Protein 3F3X (pdb70)

Solvent-accessible surface area: 10034 Å² total

Radius of gyration: 17.13 Å; Cα contacts (8 Å, |Δi|>4): 126; chains: 1; bounding box: 26×51×37 Å

B-factor: mean 32.15, std 11.03, range [7.8, 76.13]

Foldseek 3Di:
DDVVCVVVVVVVVVVVCCVVVQVVLQVQCCVPPVAHVLLLQCLVVQVVPKAFLVRSCVVVVHDSVVSVVSVVVCVVVVQWHWAADPVGSVTIIIHGDPVNNVVSVVSCVRSVVVVCVVCVPPPPVVVVVVVVVVVVVVD

Secondary structure (P-SEA, 3-state):
ccccaaaaaaaaaaaaaaaaaaaaaaaaaaaaccccaaaaaaaaaaaaccccaaaaaaaacccaaaaaaaaaaaaaaccbbbbcccccccbbbbbbcaaaaaaaaaaaaaaaaaaaaaaccccaaaaaaaaaaaaaaac

Sequence (139 aa):
MQKIDEKLQLMNTIAKKIYRGSIKEFNNRLGKLMNLSYLDFSILKATSEEPRSMVYLANRYFVTQSAITAAVDKLEAKGLVRRIRDSKDRRIVIVEIITPKGRQVLLEANEVLRNLVNEMLSDVENVEELLEGLNKILSSRI

Organism: Saccharolobus solfataricus (strain ATCC 35092 / DSM 1617 / JCM 11322 / P2) (NCBI:txid273057)

Structure (mmCIF, N/CA/C/O backbone):
data_3F3X
#
_entry.id   3F3X
#
_cell.length_a   86.11
_cell.length_b   86.11
_cell.length_c   43.24
_cell.angle_alpha   90.00
_cell.angle_beta   90.00
_cell.angle_gamma   90.00
#
_symmetry.space_group_name_H-M   'P 43 21 2'
#
loop_
_entity.id
_entity.type
_entity.pdbx_description
1 polymer 'Transcriptional regulator, marR family, putative'
2 non-polymer 'SULFATE ION'
3 water water
#
loop_
_atom_site.group_PDB
_atom_site.id
_atom_site.type_symbol
_atom_site.label_atom_id
_atom_site.label_alt_id
_atom_site.label_comp_id
_atom_site.label_asym_id
_atom_site.label_entity_id
_atom_site.label_seq_id
_atom_site.pdbx_PDB_ins_code
_atom_site.Cartn_x
_atom_site.Cartn_y
_atom_site.Cartn_z
_atom_site.occupancy
_atom_site.B_iso_or_equiv
_atom_site.auth_seq_id
_atom_site.auth_comp_id
_atom_site.auth_asym_id
_atom_site.auth_atom_id
_atom_site.pdbx_PDB_model_num
ATOM 1 N N . MET A 1 1 ? 23.708 83.505 -2.062 1.00 68.44 1 MET A N 1
ATOM 2 C CA . MET A 1 1 ? 22.821 82.599 -1.287 1.00 68.21 1 MET A CA 1
ATOM 3 C C . MET A 1 1 ? 21.358 82.801 -1.653 1.00 66.90 1 MET A C 1
ATOM 4 O O . MET A 1 1 ? 20.585 83.332 -0.859 1.00 66.73 1 MET A O 1
ATOM 9 N N . GLN A 1 2 ? 20.986 82.391 -2.859 1.00 65.33 2 GLN A N 1
ATOM 10 C CA . GLN A 1 2 ? 19.607 82.510 -3.276 1.00 63.22 2 GLN A CA 1
ATOM 11 C C . GLN A 1 2 ? 18.850 81.318 -2.743 1.00 60.73 2 GLN A C 1
ATOM 12 O O . GLN A 1 2 ? 19.367 80.594 -1.911 1.00 60.15 2 GLN A O 1
ATOM 18 N N . LYS A 1 3 ? 17.631 81.092 -3.210 1.00 58.52 3 LYS A N 1
ATOM 19 C CA . LYS A 1 3 ? 16.867 79.976 -2.675 1.00 55.97 3 LYS A CA 1
ATOM 20 C C . LYS A 1 3 ? 17.432 78.658 -3.110 1.00 53.09 3 LYS A C 1
ATOM 21 O O . LYS A 1 3 ? 17.330 77.665 -2.400 1.00 52.81 3 LYS A O 1
ATOM 27 N N . ILE A 1 4 ? 18.020 78.663 -4.294 1.00 50.37 4 ILE A N 1
ATOM 28 C CA . ILE A 1 4 ? 18.587 77.465 -4.868 1.00 47.36 4 ILE A CA 1
ATOM 29 C C . ILE A 1 4 ? 19.612 76.866 -3.930 1.00 42.51 4 ILE A C 1
ATOM 30 O O . ILE A 1 4 ? 19.803 75.658 -3.911 1.00 42.52 4 ILE A O 1
ATOM 35 N N . ASP A 1 5 ? 20.260 77.720 -3.145 1.00 37.85 5 ASP A N 1
ATOM 36 C CA . ASP A 1 5 ? 21.298 77.277 -2.218 1.00 33.11 5 ASP A CA 1
ATOM 37 C C . ASP A 1 5 ? 20.802 77.004 -0.811 1.00 31.39 5 ASP A C 1
ATOM 38 O O . ASP A 1 5 ? 21.455 76.287 -0.055 1.00 29.03 5 ASP A O 1
ATOM 43 N N . GLU A 1 6 ? 19.657 77.579 -0.455 1.00 29.77 6 GLU A N 1
ATOM 44 C CA . GLU A 1 6 ? 19.115 77.397 0.887 1.00 29.60 6 GLU A CA 1
ATOM 45 C C . GLU A 1 6 ? 18.835 75.957 1.268 1.00 26.28 6 GLU A C 1
ATOM 46 O O . GLU A 1 6 ? 19.095 75.558 2.399 1.00 25.30 6 GLU A O 1
ATOM 52 N N . LYS A 1 7 ? 18.299 75.175 0.337 1.00 25.04 7 LYS A N 1
ATOM 53 C CA . LYS A 1 7 ? 17.980 73.789 0.650 1.00 24.49 7 LYS A CA 1
ATOM 54 C C . LYS A 1 7 ? 19.226 72.962 0.930 1.00 24.64 7 LYS A C 1
ATOM 55 O O . LYS A 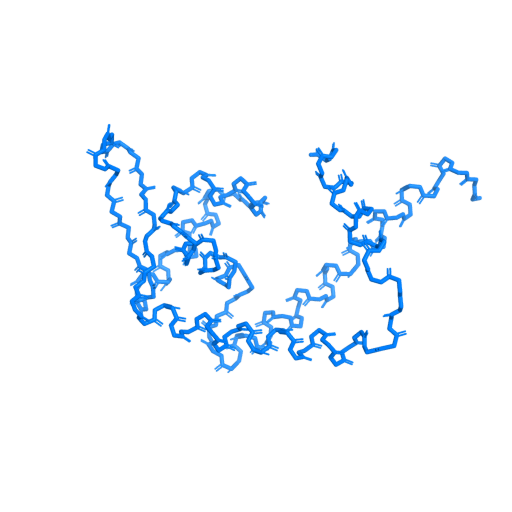1 7 ? 19.232 72.135 1.843 1.00 23.43 7 LYS A O 1
ATOM 61 N N . LEU A 1 8 ? 20.288 73.186 0.161 1.00 23.96 8 LEU A N 1
ATOM 62 C CA . LEU A 1 8 ? 21.521 72.447 0.403 1.00 24.00 8 LEU A CA 1
ATOM 63 C C . LEU A 1 8 ? 22.092 72.849 1.760 1.00 23.08 8 LEU A C 1
ATOM 64 O O . LEU A 1 8 ? 22.626 72.013 2.489 1.00 22.88 8 LEU A O 1
ATOM 69 N N . GLN A 1 9 ? 21.979 74.131 2.101 1.00 23.80 9 GLN A N 1
ATOM 70 C CA . GLN A 1 9 ? 22.508 74.601 3.379 1.00 24.10 9 GLN A CA 1
ATOM 71 C C . GLN A 1 9 ? 21.720 73.965 4.512 1.00 24.77 9 GLN A C 1
ATOM 72 O O . GLN A 1 9 ? 22.261 73.680 5.584 1.00 22.32 9 GLN A O 1
ATOM 78 N N . LEU A 1 10 ? 20.436 73.732 4.261 1.00 25.37 10 LEU A N 1
ATOM 79 C CA . LEU A 1 10 ? 19.569 73.102 5.246 1.00 25.63 10 LEU A CA 1
ATOM 80 C C . LEU A 1 10 ? 20.155 71.729 5.562 1.00 23.68 10 LEU A C 1
ATOM 81 O O . LEU A 1 10 ? 20.263 71.332 6.726 1.00 22.38 10 LEU A O 1
ATOM 86 N N . MET A 1 11 ? 20.547 71.012 4.513 1.00 22.86 11 MET A N 1
ATOM 87 C CA . MET A 1 11 ? 21.127 69.687 4.673 1.00 23.73 11 MET A CA 1
ATOM 88 C C . MET A 1 11 ? 22.519 69.748 5.314 1.00 25.32 11 MET A C 1
ATOM 89 O O . MET A 1 11 ? 22.878 68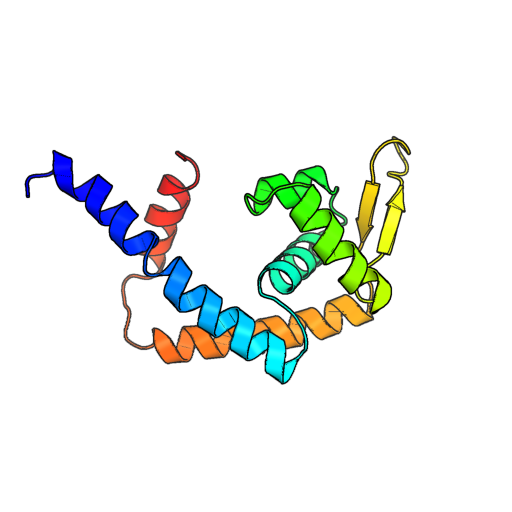.872 6.108 1.00 24.12 11 MET A O 1
ATOM 94 N N . ASN A 1 12 ? 23.302 70.776 4.980 1.00 23.11 12 ASN A N 1
ATOM 95 C CA . ASN A 1 12 ? 24.631 70.917 5.566 1.00 23.25 12 ASN A CA 1
ATOM 96 C C . ASN A 1 12 ? 24.513 71.082 7.075 1.00 23.70 12 ASN A C 1
ATOM 97 O O . ASN A 1 12 ? 25.311 70.539 7.832 1.00 23.86 12 ASN A O 1
ATOM 102 N N . THR A 1 13 ? 23.516 71.845 7.503 1.00 21.98 13 THR A N 1
ATOM 103 C CA . THR A 1 13 ? 23.304 72.088 8.926 1.00 23.52 13 THR A CA 1
ATOM 104 C C . THR A 1 13 ? 22.802 70.820 9.624 1.00 23.04 13 THR A C 1
ATOM 105 O O . THR A 1 13 ? 23.244 70.489 10.722 1.00 23.06 13 THR A O 1
ATOM 109 N N . ILE A 1 14 ? 21.886 70.108 8.976 1.00 22.88 14 ILE A N 1
ATOM 110 C CA . ILE A 1 14 ? 21.351 68.873 9.536 1.00 23.93 14 ILE A CA 1
ATOM 111 C C . ILE A 1 14 ? 22.488 67.879 9.746 1.00 24.70 14 ILE A C 1
ATOM 112 O O . ILE A 1 14 ? 22.520 67.154 10.741 1.00 25.68 14 ILE A O 1
ATOM 117 N N . ALA A 1 15 ? 23.434 67.863 8.814 1.00 22.90 15 ALA A N 1
ATOM 118 C CA . ALA A 1 15 ? 24.581 66.971 8.904 1.00 24.54 15 ALA A CA 1
ATOM 119 C C . ALA A 1 15 ? 25.382 67.242 10.172 1.00 25.08 15 ALA A C 1
ATOM 120 O O . ALA A 1 15 ? 25.778 66.309 10.874 1.00 25.57 15 ALA A O 1
ATOM 122 N N A LYS A 1 16 ? 25.611 68.522 10.457 0.50 24.50 16 LYS A N 1
ATOM 123 N N B LYS A 1 16 ? 25.624 68.518 10.465 0.50 24.20 16 LYS A N 1
ATOM 124 C CA A LYS A 1 16 ? 26.364 68.934 11.637 0.50 25.03 16 LYS A CA 1
ATOM 125 C CA B LYS A 1 16 ? 26.384 68.890 11.654 0.50 24.49 16 LYS A CA 1
ATOM 126 C C A LYS A 1 16 ? 25.621 68.575 12.920 0.50 23.94 16 LYS A C 1
ATOM 127 C C B LYS A 1 16 ? 25.620 68.568 12.934 0.50 23.59 16 LYS A C 1
ATOM 128 O O A LYS A 1 16 ? 26.218 68.081 13.874 0.50 24.91 16 LYS A O 1
ATOM 129 O O B LYS A 1 16 ? 26.204 68.090 13.904 0.50 24.65 16 LYS A O 1
ATOM 140 N N . ILE A 1 17 ? 24.318 68.837 12.936 1.00 23.70 17 ILE A N 1
ATOM 141 C CA . ILE A 1 17 ? 23.490 68.554 14.103 1.00 24.09 17 ILE A CA 1
ATOM 142 C C . ILE A 1 17 ? 23.566 67.070 14.455 1.00 24.59 17 ILE A C 1
ATOM 143 O O . ILE A 1 17 ? 23.726 66.709 15.622 1.00 23.94 17 ILE A O 1
ATOM 148 N N . TYR A 1 18 ? 23.468 66.209 13.447 1.00 25.41 18 TYR A N 1
ATOM 149 C CA . TYR A 1 18 ? 23.541 64.774 13.698 1.00 27.57 18 TYR A CA 1
ATOM 150 C C . TYR A 1 18 ? 24.890 64.367 14.276 1.00 27.53 18 TYR A C 1
ATOM 151 O O . TYR A 1 18 ? 24.955 63.696 15.302 1.00 25.84 18 TYR A O 1
ATOM 160 N N . ARG A 1 19 ? 25.968 64.755 13.598 1.00 26.74 19 ARG A N 1
ATOM 161 C CA . ARG A 1 19 ? 27.309 64.414 14.054 1.00 29.07 19 ARG A CA 1
ATOM 162 C C . ARG A 1 19 ? 27.545 64.892 15.478 1.00 29.69 19 ARG A C 1
ATOM 163 O O . ARG A 1 19 ? 28.101 64.167 16.302 1.00 31.06 19 ARG A O 1
ATOM 171 N N . GLY A 1 20 ? 27.123 66.116 15.765 1.00 29.64 20 GLY A N 1
ATOM 172 C CA . GLY A 1 20 ? 27.312 66.649 17.101 1.00 30.28 20 GLY A CA 1
ATOM 173 C C . GLY A 1 20 ? 26.428 65.979 18.139 1.00 30.94 20 GLY A C 1
ATOM 174 O O . GLY A 1 20 ? 26.903 65.578 19.201 1.00 31.48 20 GLY A O 1
ATOM 175 N N . SER A 1 21 ? 25.142 65.847 17.834 1.00 29.58 21 SER A N 1
ATOM 176 C CA . SER A 1 21 ? 24.210 65.241 18.777 1.00 30.32 21 SER A CA 1
ATOM 177 C C . SER A 1 21 ? 24.442 63.753 19.012 1.00 31.01 21 SER A C 1
ATOM 178 O O . SER A 1 21 ? 24.328 63.285 20.146 1.00 30.90 21 SER A O 1
ATOM 181 N N . ILE A 1 22 ? 24.774 63.006 17.961 1.00 30.68 22 ILE A N 1
ATOM 182 C CA . ILE A 1 22 ? 24.995 61.573 18.130 1.00 34.31 22 ILE A CA 1
ATOM 183 C C . ILE A 1 22 ? 26.170 61.291 19.056 1.00 33.30 22 ILE A C 1
ATOM 184 O O . ILE A 1 22 ? 26.152 60.319 19.806 1.00 31.20 22 ILE A O 1
ATOM 189 N N . LYS A 1 23 ? 27.197 62.134 18.998 1.00 32.67 23 LYS A N 1
ATOM 190 C CA . LYS A 1 23 ? 28.351 61.941 19.862 1.00 33.56 23 LYS A CA 1
ATOM 191 C C . LYS A 1 23 ? 27.899 62.110 21.307 1.00 31.91 23 LYS A C 1
ATOM 192 O O . LYS A 1 23 ? 28.284 61.339 22.187 1.00 31.74 23 LYS A O 1
ATOM 198 N N . GLU A 1 24 ? 27.077 63.124 21.549 1.00 31.56 24 GLU A N 1
ATOM 199 C CA . GLU A 1 24 ? 26.580 63.377 22.895 1.00 32.36 24 GLU A CA 1
ATOM 200 C C . GLU A 1 24 ? 25.632 62.273 23.334 1.00 30.74 24 GLU A C 1
ATOM 201 O O . GLU A 1 24 ? 25.698 61.804 24.473 1.00 29.88 24 GLU A O 1
ATOM 207 N N . PHE A 1 25 ? 24.761 61.852 22.422 1.00 27.74 25 PHE A N 1
ATOM 208 C CA . PHE A 1 25 ? 23.803 60.788 22.712 1.00 27.87 25 PHE A CA 1
ATOM 209 C C . PHE A 1 25 ? 24.511 59.487 23.069 1.00 28.18 25 PHE A C 1
ATOM 210 O O . PHE A 1 25 ? 24.222 58.883 24.103 1.00 27.14 25 PHE A O 1
ATOM 218 N N . ASN A 1 26 ? 25.434 59.053 22.211 1.00 28.23 26 ASN A N 1
ATOM 219 C CA . ASN A 1 26 ? 26.167 57.815 22.460 1.00 29.09 26 ASN A CA 1
ATOM 220 C C . ASN A 1 26 ? 27.039 57.892 23.713 1.00 29.79 26 ASN A C 1
ATOM 221 O O . ASN A 1 26 ? 27.194 56.899 24.426 1.00 30.81 26 ASN A O 1
ATOM 226 N N . ASN A 1 27 ? 27.605 59.069 23.979 1.00 29.92 27 ASN A N 1
ATOM 227 C CA . ASN A 1 27 ? 28.451 59.252 25.150 1.00 31.66 27 ASN A CA 1
ATOM 228 C C . ASN A 1 27 ? 27.614 59.096 26.419 1.00 30.25 27 ASN A C 1
ATOM 229 O O . ASN A 1 27 ? 27.973 58.331 27.319 1.00 30.94 27 ASN A O 1
ATOM 234 N N . ARG A 1 28 ? 26.494 59.814 26.470 1.00 30.18 28 ARG A N 1
ATOM 235 C CA . ARG A 1 28 ? 25.584 59.791 27.604 1.00 30.75 28 ARG A CA 1
ATOM 236 C C . ARG A 1 28 ? 25.000 58.396 27.844 1.00 30.09 28 ARG A C 1
ATOM 237 O O . ARG A 1 28 ? 25.118 57.849 28.941 1.00 28.63 28 ARG A O 1
ATOM 245 N N . LEU A 1 29 ? 24.340 57.839 26.830 1.00 26.72 29 LEU A N 1
ATOM 246 C CA . LEU A 1 29 ? 23.752 56.504 26.967 1.00 26.69 29 LEU A CA 1
ATOM 247 C C . LEU A 1 29 ? 24.820 55.428 27.205 1.00 26.52 29 LEU A C 1
ATOM 248 O O . LEU A 1 29 ? 24.596 54.459 27.945 1.00 26.63 29 LEU A O 1
ATOM 253 N N . GLY A 1 30 ? 25.974 55.608 26.566 1.00 24.92 30 GLY A N 1
ATOM 254 C CA . GLY A 1 30 ? 27.066 54.660 26.702 1.00 25.24 30 GLY A CA 1
ATOM 255 C C . GLY A 1 30 ? 27.631 54.611 28.100 1.00 26.59 30 GLY A C 1
ATOM 256 O O . GLY A 1 30 ? 27.760 53.538 28.702 1.00 25.45 30 GLY A O 1
ATOM 257 N N . LYS A 1 31 ? 27.939 55.783 28.645 1.00 26.94 31 LYS A N 1
ATOM 258 C CA . LYS A 1 31 ? 28.507 55.849 29.987 1.00 28.04 31 LYS A CA 1
ATOM 259 C C . LYS A 1 31 ? 27.522 55.555 31.111 1.00 26.80 31 LYS A C 1
ATOM 260 O O . LYS A 1 31 ? 27.885 54.934 32.107 1.00 28.68 31 LYS A O 1
ATOM 266 N N . LEU A 1 32 ? 26.269 55.962 30.939 1.00 26.86 32 LEU A N 1
ATOM 267 C CA . LEU A 1 32 ? 25.256 55.733 31.971 1.00 26.91 32 LEU A CA 1
ATOM 268 C C . LEU A 1 32 ? 24.541 54.386 31.880 1.00 27.71 32 LEU A C 1
ATOM 269 O O . LEU A 1 32 ? 24.170 53.794 32.902 1.00 27.01 32 LEU A O 1
ATOM 274 N N . MET A 1 33 ? 24.359 53.891 30.659 1.00 25.73 33 MET A N 1
ATOM 275 C CA . MET A 1 33 ? 23.623 52.644 30.479 1.00 27.22 33 MET A CA 1
ATOM 276 C C . MET A 1 33 ? 24.260 51.584 29.587 1.00 28.22 33 MET A C 1
ATOM 277 O O . MET A 1 33 ? 23.690 50.508 29.403 1.00 29.65 33 MET A O 1
ATOM 282 N N . ASN A 1 34 ? 25.434 51.883 29.044 1.00 29.14 34 ASN A N 1
ATOM 283 C CA . ASN A 1 34 ? 26.130 50.959 28.162 1.00 30.69 34 ASN A CA 1
ATOM 284 C C . ASN A 1 34 ? 25.230 50.656 26.966 1.00 30.20 34 ASN A C 1
ATOM 285 O O . ASN A 1 34 ? 25.147 49.520 26.495 1.00 28.74 34 ASN A O 1
ATOM 290 N N . LEU A 1 35 ? 24.545 51.694 26.496 1.00 28.54 35 LEU A N 1
ATOM 291 C CA . LEU A 1 35 ? 23.656 51.593 25.344 1.00 27.88 35 LEU A CA 1
ATOM 292 C C . LEU A 1 35 ? 24.064 52.643 24.331 1.00 26.90 35 LEU A C 1
ATOM 293 O O . LEU A 1 35 ? 24.756 53.603 24.666 1.00 25.96 35 LEU A O 1
ATOM 298 N N . SER A 1 36 ? 23.628 52.455 23.091 1.00 27.20 36 SER A N 1
ATOM 299 C CA . SER A 1 36 ? 23.911 53.407 22.030 1.00 25.25 36 SER A CA 1
ATOM 300 C C . SER A 1 36 ? 22.586 54.054 21.647 1.00 25.15 36 SER A C 1
ATOM 301 O O . SER A 1 36 ? 21.524 53.645 22.121 1.00 23.37 36 SER A O 1
ATOM 304 N N . TYR A 1 37 ? 22.646 55.060 20.788 1.00 23.32 37 TYR A N 1
ATOM 305 C CA . TYR A 1 37 ? 21.439 55.736 20.342 1.00 25.09 37 TYR A CA 1
ATOM 306 C C . TYR A 1 37 ? 20.599 54.782 19.498 1.00 24.65 37 TYR A C 1
ATOM 307 O O . TYR A 1 37 ? 19.371 54.798 19.567 1.00 23.10 37 TYR A O 1
ATOM 316 N N . LEU A 1 38 ? 21.266 53.955 18.699 1.00 24.91 38 LEU A N 1
ATOM 317 C CA . LEU A 1 38 ? 20.558 52.995 17.858 1.00 23.71 38 LEU A CA 1
ATOM 318 C C . LEU A 1 38 ? 19.854 51.979 18.749 1.00 23.42 38 LEU A C 1
ATOM 319 O O . LEU A 1 38 ? 18.765 51.508 18.420 1.00 23.25 38 LEU A O 1
ATOM 324 N N . ASP A 1 39 ? 20.489 51.637 19.870 1.00 22.32 39 ASP A N 1
ATOM 325 C CA . ASP A 1 39 ? 19.911 50.693 20.825 1.00 21.91 39 ASP A CA 1
ATOM 326 C C . ASP A 1 39 ? 18.585 51.273 21.307 1.00 20.68 39 ASP A C 1
ATOM 327 O O . ASP A 1 39 ? 17.576 50.568 21.393 1.00 20.06 39 ASP A O 1
ATOM 332 N N . PHE A 1 40 ? 18.604 52.560 21.639 1.00 18.80 40 PHE A N 1
ATOM 333 C CA . PHE A 1 40 ? 17.404 53.240 22.100 1.00 19.37 40 PHE A CA 1
ATOM 334 C C . PHE A 1 40 ? 16.303 53.173 21.039 1.00 20.30 40 PHE A C 1
ATOM 335 O O . PHE A 1 40 ? 15.146 52.893 21.351 1.00 19.18 40 PHE A O 1
ATOM 343 N N . SER A 1 41 ? 16.667 53.446 19.790 1.00 18.75 41 SER A N 1
ATOM 344 C CA . SER A 1 41 ? 15.699 53.418 18.694 1.00 20.84 41 SER A CA 1
ATOM 345 C C . SER A 1 41 ? 15.047 52.045 18.528 1.00 19.49 41 SER A C 1
ATOM 346 O O . SER A 1 41 ? 13.832 51.940 18.328 1.00 20.36 41 SER A O 1
ATOM 349 N N . ILE A 1 42 ? 15.857 50.994 18.600 1.00 18.55 42 ILE A N 1
ATOM 350 C CA . ILE A 1 42 ? 15.344 49.639 18.456 1.00 18.07 42 ILE A CA 1
ATOM 351 C C . ILE A 1 42 ? 14.379 49.327 19.594 1.00 18.23 42 ILE A C 1
ATOM 352 O O . ILE A 1 42 ? 13.308 48.754 19.371 1.00 15.63 42 ILE A O 1
ATOM 357 N N . LEU A 1 43 ? 14.750 49.707 20.812 1.00 15.90 43 LEU A N 1
ATOM 358 C CA . LEU A 1 43 ? 13.875 49.469 21.950 1.00 16.82 43 LEU A CA 1
ATOM 359 C C . LEU A 1 43 ? 12.560 50.230 21.771 1.00 17.23 43 LEU A C 1
ATOM 360 O O . LEU A 1 43 ? 11.491 49.690 22.028 1.00 16.69 43 LEU A O 1
ATOM 365 N N . LYS A 1 44 ? 12.630 51.476 21.315 1.00 17.56 44 LYS A N 1
ATOM 366 C CA . LYS A 1 44 ? 11.403 52.246 21.132 1.00 19.01 44 LYS A CA 1
ATOM 367 C C . LYS A 1 44 ? 10.464 51.600 20.110 1.00 19.87 44 LYS A C 1
ATOM 368 O O . LYS A 1 44 ? 9.274 51.415 20.376 1.00 18.99 44 LYS A O 1
ATOM 374 N N . ALA A 1 45 ? 10.999 51.251 18.943 1.00 19.77 45 ALA A N 1
ATOM 375 C CA . ALA A 1 45 ? 10.187 50.643 17.890 1.00 19.59 45 ALA A CA 1
ATOM 376 C C . ALA A 1 45 ? 9.568 49.301 18.305 1.00 19.23 45 ALA A C 1
ATOM 377 O O . ALA A 1 45 ? 8.396 49.032 18.012 1.00 18.16 45 ALA A O 1
ATOM 379 N N . THR A 1 46 ? 10.352 48.456 18.971 1.00 19.15 46 THR A N 1
ATOM 380 C CA . THR A 1 46 ? 9.837 47.159 19.400 1.00 17.68 46 THR A CA 1
ATOM 381 C C . THR A 1 46 ? 8.893 47.280 20.597 1.00 17.75 46 THR A C 1
ATOM 382 O O . THR A 1 46 ? 8.060 46.405 20.816 1.00 18.62 46 THR A O 1
ATOM 386 N N . SER A 1 47 ? 9.008 48.362 21.365 1.00 19.83 47 SER A N 1
ATOM 387 C CA . SER A 1 47 ? 8.114 48.550 22.505 1.00 20.72 47 SER A CA 1
ATOM 388 C C . SER A 1 47 ? 6.694 48.765 21.974 1.00 22.22 47 SER A C 1
ATOM 389 O O . SER A 1 47 ? 5.711 48.511 22.675 1.00 19.76 47 SER A O 1
ATOM 392 N N . GLU A 1 48 ? 6.602 49.240 20.732 1.00 21.34 48 GLU A N 1
ATOM 393 C CA . GLU A 1 48 ? 5.314 49.485 20.078 1.00 23.99 48 GLU A CA 1
ATOM 394 C C . GLU A 1 48 ? 4.663 48.160 19.663 1.00 24.36 48 GLU A C 1
ATOM 395 O O . GLU A 1 48 ? 3.462 47.953 19.855 1.00 23.61 48 GLU A O 1
ATOM 401 N N . GLU A 1 49 ? 5.468 47.275 19.089 1.00 22.02 49 GLU A N 1
ATOM 402 C CA . GLU A 1 49 ? 5.026 45.949 18.663 1.00 23.49 49 GLU A CA 1
ATOM 403 C C . GLU A 1 49 ? 6.266 45.259 18.097 1.00 21.60 49 GLU A C 1
ATOM 404 O O . GLU A 1 49 ? 7.232 45.929 17.728 1.00 19.62 49 GLU A O 1
ATOM 410 N N . PRO A 1 50 ? 6.270 43.916 18.041 1.00 20.31 50 PRO A N 1
ATOM 411 C CA . PRO A 1 50 ? 7.436 43.209 17.503 1.00 21.02 50 PRO A CA 1
ATOM 412 C C . PRO A 1 50 ? 7.730 43.706 16.088 1.00 21.76 50 PRO A C 1
ATOM 413 O O . PRO A 1 50 ? 6.808 43.917 15.304 1.00 23.05 50 PRO A O 1
ATOM 417 N N . ARG A 1 51 ? 9.008 43.899 15.772 1.00 20.54 51 ARG A N 1
ATOM 418 C CA . ARG A 1 51 ? 9.403 44.412 14.463 1.00 19.72 51 ARG A CA 1
ATOM 419 C C . ARG A 1 51 ? 10.416 43.515 13.771 1.00 21.20 51 ARG A C 1
ATOM 420 O O . ARG A 1 51 ? 11.320 42.978 14.415 1.00 19.25 51 ARG A O 1
ATOM 428 N N . SER A 1 52 ? 10.288 43.379 12.453 1.00 20.58 52 SER A N 1
ATOM 429 C CA . SER A 1 52 ? 11.231 42.561 11.696 1.00 22.42 52 SER A CA 1
ATOM 430 C C . SER A 1 52 ? 12.540 43.335 11.558 1.00 23.34 52 SER A C 1
ATOM 431 O O . SER A 1 52 ? 12.568 44.558 11.729 1.00 20.71 52 SER A O 1
ATOM 434 N N . MET A 1 53 ? 13.618 42.625 11.241 1.00 23.74 53 MET A N 1
ATOM 435 C CA . MET A 1 53 ? 14.927 43.252 11.084 1.00 25.65 53 MET A CA 1
ATOM 436 C C . MET A 1 53 ? 14.900 44.243 9.927 1.00 24.84 53 MET A C 1
ATOM 437 O O . MET A 1 53 ? 15.528 45.302 9.987 1.00 23.25 53 MET A O 1
ATOM 442 N N . VAL A 1 54 ? 14.169 43.893 8.872 1.00 24.16 54 VAL A N 1
ATOM 443 C CA . VAL A 1 54 ? 14.047 44.763 7.706 1.00 25.73 54 VAL A CA 1
ATOM 444 C C . VAL A 1 54 ? 13.298 46.034 8.100 1.00 23.88 54 VAL A C 1
ATOM 445 O O . VAL A 1 54 ? 13.666 47.137 7.696 1.00 23.86 54 VAL A O 1
ATOM 449 N N . TYR A 1 55 ? 12.240 45.875 8.887 1.00 22.21 55 TYR A N 1
ATOM 450 C CA . TYR A 1 55 ? 11.463 47.026 9.331 1.00 21.61 55 TYR A CA 1
ATOM 451 C C . TYR A 1 55 ? 12.350 48.007 10.089 1.00 21.15 55 TYR A C 1
ATOM 452 O O . TYR A 1 55 ? 12.270 49.214 9.875 1.00 19.58 55 TYR A O 1
ATOM 461 N N . LEU A 1 56 ? 13.190 47.482 10.978 1.00 21.09 56 LEU A N 1
ATOM 462 C CA . LEU A 1 56 ? 14.066 48.330 11.779 1.00 21.40 56 LEU A CA 1
ATOM 463 C C . LEU A 1 56 ? 15.097 49.088 10.947 1.00 22.38 56 LEU A C 1
ATOM 464 O O . LEU A 1 56 ? 15.280 50.290 11.125 1.00 22.67 56 LEU A O 1
ATOM 469 N N . ALA A 1 57 ? 15.771 48.388 10.042 1.00 23.51 57 ALA A N 1
ATOM 470 C CA . ALA A 1 57 ? 16.772 49.025 9.191 1.00 24.23 57 ALA A CA 1
ATOM 471 C C . ALA A 1 57 ? 16.115 50.119 8.355 1.00 25.52 57 ALA A C 1
ATOM 472 O O . ALA A 1 57 ? 16.677 51.199 8.155 1.00 26.24 57 ALA A O 1
ATOM 474 N N . ASN A 1 58 ? 14.918 49.818 7.870 1.00 24.98 58 ASN A N 1
ATOM 475 C CA . ASN A 1 58 ? 14.135 50.727 7.043 1.00 27.19 58 ASN A CA 1
ATOM 476 C C . ASN A 1 58 ? 13.716 51.996 7.774 1.00 26.72 58 ASN A C 1
ATOM 477 O O . ASN A 1 58 ? 13.825 53.101 7.244 1.00 25.18 58 ASN A O 1
ATOM 482 N N . ARG A 1 59 ? 13.225 51.830 8.995 1.00 24.24 59 ARG A N 1
ATOM 483 C CA . ARG A 1 59 ? 12.763 52.958 9.783 1.00 23.78 59 ARG A CA 1
ATOM 484 C C . ARG A 1 59 ? 13.895 53.856 10.250 1.00 23.03 59 ARG A C 1
ATOM 485 O O . ARG A 1 59 ? 13.747 55.074 10.282 1.00 25.00 59 ARG A O 1
ATOM 493 N N . TYR A 1 60 ? 15.032 53.265 10.592 1.00 23.71 60 TYR A N 1
ATOM 494 C CA . TYR A 1 60 ? 16.146 54.064 11.083 1.00 26.35 60 TYR A CA 1
ATOM 495 C C . TYR A 1 60 ? 17.269 54.340 10.095 1.00 26.79 60 TYR A C 1
ATOM 496 O O . TYR A 1 60 ? 18.299 54.905 10.455 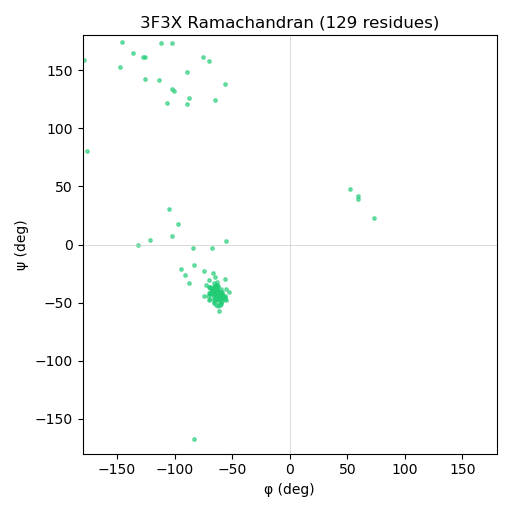1.00 26.61 60 TYR A O 1
ATOM 505 N N . PHE A 1 61 ? 17.051 53.959 8.843 1.00 27.72 61 PHE A N 1
ATOM 506 C CA . PHE A 1 61 ? 18.033 54.176 7.789 1.00 27.76 61 PHE A CA 1
ATOM 507 C C . PHE A 1 61 ? 19.436 53.668 8.093 1.00 29.32 61 PHE A C 1
ATOM 508 O O . PHE A 1 61 ? 20.421 54.380 7.900 1.00 30.43 61 PHE A O 1
ATOM 516 N N . VAL A 1 62 ? 19.528 52.436 8.575 1.00 28.81 62 VAL A N 1
ATOM 517 C CA . VAL A 1 62 ? 20.818 51.828 8.851 1.00 31.02 62 VAL A CA 1
ATOM 518 C C . VAL A 1 62 ? 20.811 50.494 8.113 1.00 32.93 62 VAL A C 1
ATOM 519 O O . VAL A 1 62 ? 19.752 49.991 7.735 1.00 32.32 62 VAL A O 1
ATOM 523 N N . THR A 1 63 ? 21.989 49.931 7.894 1.00 34.72 63 THR A N 1
ATOM 524 C CA . THR A 1 63 ? 22.095 48.658 7.196 1.00 36.22 63 THR A CA 1
ATOM 525 C C . THR A 1 63 ? 21.560 47.532 8.076 1.00 36.67 63 THR A C 1
ATOM 526 O O . THR A 1 63 ? 21.497 47.668 9.301 1.00 36.25 63 THR A O 1
ATOM 530 N N . GLN A 1 64 ? 21.164 46.425 7.456 1.00 35.99 64 GLN A N 1
ATOM 531 C CA . GLN A 1 64 ? 20.666 45.296 8.224 1.00 37.88 64 GLN A CA 1
ATOM 532 C C . GLN A 1 64 ? 21.806 44.767 9.079 1.00 37.09 64 GLN A C 1
ATOM 533 O O . GLN A 1 64 ? 21.583 44.196 10.147 1.00 36.45 64 GLN A O 1
ATOM 539 N N . SER A 1 65 ? 23.032 44.964 8.603 1.00 36.49 65 SER A N 1
ATOM 540 C CA . SER A 1 65 ? 24.205 44.516 9.342 1.00 35.81 65 SER A CA 1
ATOM 541 C C . SER A 1 65 ? 24.302 45.331 10.629 1.00 32.24 65 SER A C 1
ATOM 542 O O . SER A 1 65 ? 24.625 44.798 11.687 1.00 33.57 65 SER A O 1
ATOM 545 N N . ALA A 1 66 ? 24.015 46.624 10.535 1.00 30.81 66 ALA A N 1
ATOM 546 C CA . ALA A 1 66 ? 24.063 47.494 11.705 1.00 30.71 66 ALA A CA 1
ATOM 547 C C . ALA A 1 66 ? 22.984 47.075 12.705 1.00 30.27 66 ALA A C 1
ATOM 548 O O . ALA A 1 66 ? 23.233 47.021 13.909 1.00 29.96 66 ALA A O 1
ATOM 550 N N . ILE A 1 67 ? 21.786 46.782 12.201 1.00 28.80 67 ILE A N 1
ATOM 551 C CA . ILE A 1 67 ? 20.683 46.348 13.056 1.00 27.58 67 ILE A CA 1
ATOM 552 C C . ILE A 1 67 ? 21.040 45.024 13.729 1.00 27.74 67 ILE A C 1
ATOM 553 O O . ILE A 1 67 ? 20.858 44.864 14.937 1.00 26.40 67 ILE A O 1
ATOM 558 N N . THR A 1 68 ? 21.551 44.078 12.943 1.00 27.18 68 THR A N 1
ATOM 559 C CA . THR A 1 68 ? 21.922 42.767 13.469 1.00 29.56 68 THR A CA 1
ATOM 560 C C . THR A 1 68 ? 22.964 42.875 14.575 1.00 30.43 68 THR A C 1
ATOM 561 O O . THR A 1 68 ? 22.868 42.194 15.598 1.00 29.67 68 THR A O 1
ATOM 565 N N . ALA A 1 69 ? 23.965 43.725 14.362 1.00 30.35 69 ALA A N 1
ATOM 566 C CA . ALA A 1 69 ? 25.017 43.917 15.352 1.00 31.08 69 ALA A CA 1
ATOM 567 C C . ALA A 1 69 ? 24.421 44.472 16.642 1.00 28.83 69 ALA A C 1
ATOM 568 O O . ALA A 1 69 ? 24.756 44.010 17.731 1.00 29.75 69 ALA A O 1
ATOM 570 N N . ALA A 1 70 ? 23.537 45.458 16.512 1.00 27.04 70 ALA A N 1
ATOM 571 C CA . ALA A 1 70 ? 22.894 46.073 17.672 1.00 26.17 70 ALA A CA 1
ATOM 572 C C . ALA A 1 70 ? 22.020 45.064 18.412 1.00 25.98 70 ALA A C 1
ATOM 573 O O . ALA A 1 70 ? 22.091 44.954 19.634 1.00 26.97 70 ALA A O 1
ATOM 575 N N . VAL A 1 71 ? 21.199 44.326 17.668 1.00 25.79 71 VAL A N 1
ATOM 576 C CA . VAL A 1 71 ? 20.316 43.32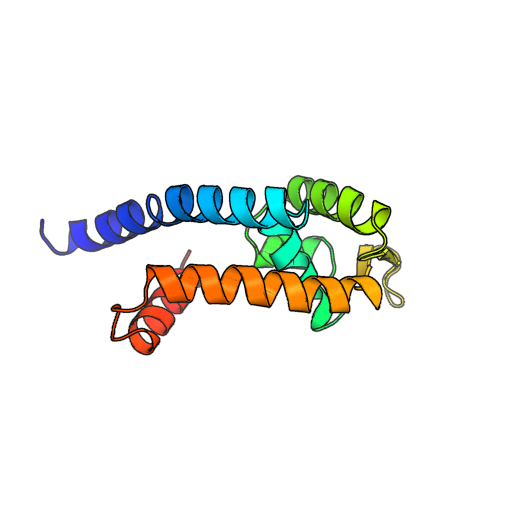5 18.262 1.00 25.50 71 VAL A CA 1
ATOM 577 C C . VAL A 1 71 ? 21.111 42.222 18.957 1.00 26.94 71 VAL A C 1
ATOM 578 O O . VAL A 1 71 ? 20.691 41.708 19.996 1.00 24.80 71 VAL A O 1
ATOM 582 N N . ASP A 1 72 ? 22.263 41.856 18.398 1.00 29.24 72 ASP A N 1
ATOM 583 C CA . ASP A 1 72 ? 23.078 40.822 19.025 1.00 31.58 72 ASP A CA 1
ATOM 584 C C . ASP A 1 72 ? 23.392 41.215 20.467 1.00 31.90 72 ASP A C 1
ATOM 585 O O . ASP A 1 72 ? 23.280 40.397 21.379 1.00 32.61 72 ASP A O 1
ATOM 590 N N . LYS A 1 73 ? 23.785 42.469 20.673 1.00 33.05 73 LYS A N 1
ATOM 591 C CA . LYS A 1 73 ? 24.117 42.933 22.015 1.00 33.25 73 LYS A CA 1
ATOM 592 C C . LYS A 1 73 ? 22.877 43.069 22.884 1.00 32.16 73 LYS A C 1
ATOM 593 O O . LYS A 1 73 ? 22.873 42.647 24.042 1.00 31.03 73 LYS A O 1
ATOM 599 N N . LEU A 1 74 ? 21.820 43.646 22.32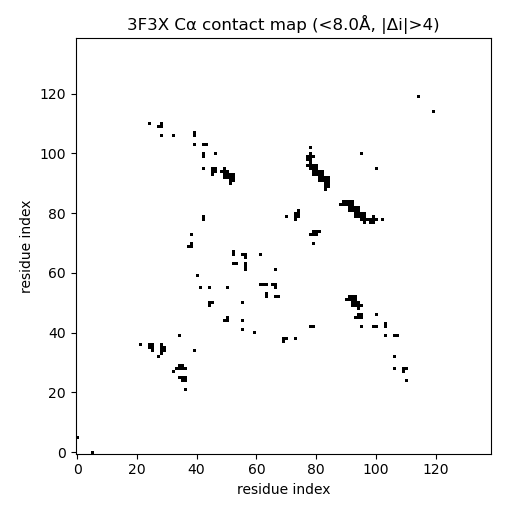1 1.00 28.36 74 LEU A N 1
ATOM 600 C CA . LEU A 1 74 ? 20.576 43.810 23.060 1.00 26.35 74 LEU A CA 1
ATOM 601 C C . LEU A 1 74 ? 20.022 42.467 23.522 1.00 25.13 74 LEU A C 1
ATOM 602 O O . LEU A 1 74 ? 19.557 42.338 24.654 1.00 24.68 74 LEU A O 1
ATOM 607 N N . GLU A 1 75 ? 20.065 41.464 22.651 1.00 23.41 75 GLU A N 1
ATOM 608 C CA . GLU A 1 75 ? 19.544 40.160 23.030 1.00 25.00 75 GLU A CA 1
ATOM 609 C C . GLU A 1 75 ? 20.426 39.510 24.090 1.00 24.26 75 GLU A C 1
ATOM 610 O O . GLU A 1 75 ? 19.928 38.854 25.002 1.00 24.90 75 GLU A O 1
ATOM 616 N N . ALA A 1 76 ? 21.735 39.707 23.972 1.00 27.61 76 ALA A N 1
ATOM 617 C CA . ALA A 1 76 ? 22.675 39.147 24.935 1.00 28.74 76 ALA A CA 1
ATOM 618 C C . ALA A 1 76 ? 22.417 39.754 26.315 1.00 29.45 76 ALA A C 1
ATOM 619 O O . ALA A 1 76 ? 22.608 39.094 27.342 1.00 30.10 76 ALA A O 1
ATOM 621 N N . LYS A 1 77 ? 21.970 41.008 26.328 1.00 27.69 77 LYS A N 1
ATOM 622 C CA . LYS A 1 77 ? 21.672 41.720 27.570 1.00 27.77 77 LYS A CA 1
ATOM 623 C C . LYS A 1 77 ? 20.267 41.404 28.071 1.00 27.16 77 LYS A C 1
ATOM 624 O O . LYS A 1 77 ? 19.853 41.901 29.120 1.00 26.36 77 LYS A O 1
ATOM 630 N N . GLY A 1 78 ? 19.527 40.606 27.307 1.00 23.88 78 GLY A N 1
ATOM 631 C CA . GLY A 1 78 ? 18.175 40.253 27.703 1.00 23.25 78 GLY A CA 1
ATOM 632 C C . GLY A 1 78 ? 17.156 41.376 27.557 1.00 21.08 78 GLY A C 1
ATOM 633 O O . GLY A 1 78 ? 16.109 41.364 28.213 1.00 21.71 78 GLY A O 1
ATOM 634 N N . LEU A 1 79 ? 17.451 42.348 26.701 1.00 20.39 79 LEU A N 1
ATOM 635 C CA . LEU A 1 79 ? 16.541 43.470 26.492 1.00 21.45 79 LEU A CA 1
ATOM 636 C C . LEU A 1 79 ? 15.548 43.200 25.364 1.00 20.90 79 LEU A C 1
ATOM 637 O O . LEU A 1 79 ? 14.467 43.780 25.331 1.00 20.99 79 LEU A O 1
ATOM 642 N N . VAL A 1 80 ? 15.931 42.337 24.431 1.00 19.77 80 VAL A N 1
ATOM 643 C CA . VAL A 1 80 ? 15.048 41.942 23.338 1.00 20.00 80 VAL A CA 1
ATOM 644 C C . VAL A 1 80 ? 15.360 40.483 23.046 1.00 20.81 80 VAL A C 1
ATOM 645 O O . VAL A 1 80 ? 16.276 39.901 23.635 1.00 20.28 80 VAL A O 1
ATOM 649 N N . ARG A 1 81 ? 14.586 39.891 22.150 1.00 18.64 81 ARG A N 1
ATOM 650 C CA . ARG A 1 81 ? 14.830 38.522 21.739 1.00 20.84 81 ARG A CA 1
ATOM 651 C C . ARG A 1 81 ? 14.404 38.440 20.294 1.00 22.26 81 ARG A C 1
ATOM 652 O O . ARG A 1 81 ? 13.559 39.220 19.843 1.00 21.72 81 ARG A O 1
ATOM 660 N N . ARG A 1 82 ? 15.011 37.518 19.558 1.00 21.00 82 ARG A N 1
ATOM 661 C CA . ARG A 1 82 ? 14.636 37.309 18.173 1.00 20.90 82 ARG A CA 1
ATOM 662 C C . ARG A 1 82 ? 13.773 36.057 18.144 1.00 23.46 82 ARG A C 1
ATOM 663 O O . ARG A 1 82 ? 14.093 35.055 18.790 1.00 23.49 82 ARG A O 1
ATOM 671 N N . ILE A 1 83 ? 12.657 36.132 17.431 1.00 22.71 83 ILE A N 1
ATOM 672 C CA . ILE A 1 83 ? 11.763 34.996 17.282 1.00 25.49 83 ILE A CA 1
ATOM 673 C C . ILE A 1 83 ? 11.385 34.968 15.813 1.00 28.08 83 ILE A C 1
ATOM 674 O O . ILE A 1 83 ? 11.607 35.937 15.087 1.00 27.80 83 ILE A O 1
ATOM 679 N N . ARG A 1 84 ? 10.836 33.851 15.364 1.00 31.42 84 ARG A N 1
ATOM 680 C CA . ARG A 1 84 ? 10.443 33.729 13.970 1.00 34.18 84 ARG A CA 1
ATOM 681 C C . ARG A 1 84 ? 9.019 34.226 13.826 1.00 36.70 84 ARG A C 1
ATOM 682 O O . ARG A 1 84 ? 8.221 34.108 14.759 1.00 36.09 84 ARG A O 1
ATOM 690 N N . ASP A 1 85 ? 8.705 34.794 12.666 1.00 39.35 85 ASP A N 1
ATOM 691 C CA . ASP A 1 85 ? 7.356 35.276 12.416 1.00 43.53 85 ASP A CA 1
ATOM 692 C C . ASP A 1 85 ? 6.463 34.038 12.415 1.00 45.78 85 ASP A C 1
ATOM 693 O O . ASP A 1 85 ? 6.705 33.094 11.665 1.00 46.11 85 ASP A O 1
ATOM 698 N N . SER A 1 86 ? 5.438 34.043 13.258 1.00 49.08 86 SER A N 1
ATOM 699 C CA . SER A 1 86 ? 4.528 32.908 13.367 1.00 53.04 86 SER A CA 1
ATOM 700 C C . SER A 1 86 ? 3.656 32.667 12.139 1.00 54.32 86 SER A C 1
ATOM 701 O O . SER A 1 86 ? 2.889 31.704 12.106 1.00 55.97 86 SER A O 1
ATOM 704 N N . LYS A 1 87 ? 3.764 33.531 11.134 1.00 54.84 87 LYS A N 1
ATOM 705 C CA . LYS A 1 87 ? 2.969 33.374 9.920 1.00 54.57 87 LYS A CA 1
ATOM 706 C C . LYS A 1 87 ? 3.881 33.242 8.708 1.00 54.93 87 LYS A C 1
ATOM 707 O O . LYS A 1 87 ? 3.425 33.156 7.566 1.00 54.38 87 LYS A O 1
ATOM 713 N N . ASP A 1 88 ? 5.180 33.219 8.984 1.00 54.00 88 ASP A N 1
ATOM 714 C CA . ASP A 1 88 ? 6.211 33.082 7.964 1.00 54.01 88 ASP A CA 1
ATOM 715 C C . ASP A 1 88 ? 7.544 33.004 8.698 1.00 53.51 88 ASP A C 1
ATOM 716 O O . ASP A 1 88 ? 8.275 33.991 8.806 1.00 52.91 88 ASP A O 1
ATOM 721 N N . ARG A 1 89 ? 7.840 31.814 9.209 1.00 52.50 89 ARG A N 1
ATOM 722 C CA . ARG A 1 89 ? 9.057 31.562 9.966 1.00 52.15 89 ARG A CA 1
ATOM 723 C C . ARG A 1 89 ? 10.344 31.916 9.229 1.00 51.13 89 ARG A C 1
ATOM 724 O O . ARG A 1 89 ? 11.444 31.709 9.742 1.00 50.90 89 ARG A O 1
ATOM 732 N N . ARG A 1 90 ? 10.201 32.466 8.030 1.00 49.66 90 ARG A N 1
ATOM 733 C CA . ARG A 1 90 ? 11.349 32.869 7.233 1.00 47.90 90 ARG A CA 1
ATOM 734 C C . ARG A 1 90 ? 11.818 34.258 7.665 1.00 45.68 90 ARG A C 1
ATOM 735 O O . ARG A 1 90 ? 12.945 34.661 7.376 1.00 45.58 90 ARG A O 1
ATOM 743 N N . ILE A 1 91 ? 10.946 34.979 8.367 1.00 42.72 91 ILE A N 1
ATOM 744 C CA . ILE A 1 91 ? 11.244 36.336 8.822 1.00 38.73 91 ILE A CA 1
ATOM 745 C C . ILE A 1 91 ? 11.655 36.411 10.290 1.00 35.51 91 ILE A C 1
ATOM 746 O O . ILE A 1 91 ? 10.992 35.845 11.159 1.00 35.01 91 ILE A O 1
ATOM 751 N N . VAL A 1 92 ? 12.740 37.127 10.562 1.00 32.30 92 VAL A N 1
ATOM 752 C CA . VAL A 1 92 ? 13.218 37.292 11.932 1.00 31.73 92 VAL A CA 1
ATOM 753 C C . VAL A 1 92 ? 12.511 38.488 12.563 1.00 29.64 92 VAL A C 1
ATOM 754 O O . VAL A 1 92 ? 12.520 39.589 12.010 1.00 29.98 92 VAL A O 1
ATOM 758 N N . ILE A 1 93 ? 11.898 38.262 13.719 1.00 26.22 93 ILE A N 1
ATOM 759 C CA . ILE A 1 93 ? 11.182 39.309 14.429 1.00 24.22 93 ILE A CA 1
ATOM 760 C C . ILE A 1 93 ? 11.888 39.628 15.738 1.00 23.21 93 ILE A C 1
ATOM 761 O O . ILE A 1 93 ? 12.379 38.727 16.422 1.00 23.23 93 ILE A O 1
ATOM 766 N N . VAL A 1 94 ? 11.926 40.912 16.083 1.00 21.55 94 VAL A N 1
ATOM 767 C CA . VAL A 1 94 ? 12.552 41.359 17.322 1.00 19.87 94 VAL A CA 1
ATOM 768 C C . VAL A 1 94 ? 11.436 41.749 18.286 1.00 19.53 94 VAL A C 1
ATOM 769 O O . VAL A 1 94 ? 10.612 42.606 17.985 1.00 18.71 94 VAL A O 1
ATOM 773 N N . GLU A 1 95 ? 11.412 41.100 19.439 1.00 18.09 95 GLU A N 1
ATOM 774 C CA . GLU A 1 95 ? 10.408 41.370 20.451 1.00 17.15 95 GLU A CA 1
ATOM 775 C C . GLU A 1 95 ? 11.098 41.916 21.685 1.00 17.49 95 GLU A C 1
ATOM 776 O O . GLU A 1 95 ? 12.130 41.393 22.110 1.00 18.44 95 GLU A O 1
ATOM 782 N N A ILE A 1 96 ? 10.538 42.976 22.260 0.50 16.40 96 ILE A N 1
ATOM 783 N N B ILE A 1 96 ? 10.524 42.965 22.264 0.50 17.91 96 ILE A N 1
ATOM 784 C CA A ILE A 1 96 ? 11.124 43.572 23.451 0.50 15.65 96 ILE A CA 1
ATOM 785 C CA B ILE A 1 96 ? 11.086 43.569 23.461 0.50 18.51 96 ILE A CA 1
ATOM 786 C C A ILE A 1 96 ? 10.759 42.699 24.655 0.50 17.31 96 ILE A C 1
ATOM 787 C C B ILE A 1 96 ? 10.753 42.682 24.660 0.50 18.95 96 ILE A C 1
ATOM 788 O O A ILE A 1 96 ? 9.736 42.014 24.644 0.50 17.97 96 ILE A O 1
ATOM 789 O O B ILE A 1 96 ? 9.747 41.972 24.654 0.50 19.29 96 ILE A O 1
ATOM 798 N N . THR A 1 97 ? 11.608 42.707 25.675 1.00 18.16 97 THR A N 1
ATOM 799 C CA . THR A 1 97 ? 11.372 41.916 26.884 1.00 20.39 97 THR A CA 1
ATOM 800 C C . THR A 1 97 ? 10.956 42.882 27.995 1.00 22.21 97 THR A C 1
ATOM 801 O O . THR A 1 97 ? 11.129 44.098 27.869 1.00 20.91 97 THR A O 1
ATOM 805 N N . PRO A 1 98 ? 10.398 42.357 29.096 1.00 22.51 98 PRO A N 1
ATOM 806 C CA . PRO A 1 98 ? 9.990 43.238 30.194 1.00 22.68 98 PRO A CA 1
ATOM 807 C C . PRO A 1 98 ? 11.159 44.096 30.674 1.00 23.58 98 PRO A C 1
ATOM 808 O O . PRO A 1 98 ? 10.990 45.275 31.001 1.00 24.24 98 PRO A O 1
ATOM 812 N N . LYS A 1 99 ? 12.347 43.505 30.708 1.00 22.84 99 LYS A N 1
ATOM 813 C CA . LYS A 1 99 ? 13.537 44.238 31.131 1.00 25.29 99 LYS A CA 1
ATOM 814 C C . LYS A 1 99 ? 13.823 45.340 30.114 1.00 23.27 99 LYS A C 1
ATOM 815 O O . LYS A 1 99 ? 14.197 46.458 30.475 1.00 21.59 99 LYS A O 1
ATOM 821 N N . GLY A 1 100 ? 13.639 45.016 28.840 1.00 22.98 100 GLY A N 1
ATOM 822 C CA . GLY A 1 100 ? 13.856 45.995 27.794 1.00 21.46 100 GLY A CA 1
ATOM 823 C C . GLY A 1 100 ? 12.920 47.188 27.939 1.00 21.32 100 GLY A C 1
ATOM 824 O O . GLY A 1 100 ? 13.335 48.327 27.734 1.00 21.18 100 GLY A O 1
ATOM 825 N N . ARG A 1 101 ? 11.659 46.937 28.284 1.00 20.27 101 ARG A N 1
ATOM 826 C CA . ARG A 1 101 ? 10.697 48.026 28.452 1.00 22.31 101 ARG A CA 1
ATOM 827 C C . ARG A 1 101 ? 11.127 48.945 29.591 1.00 23.57 101 ARG A C 1
ATOM 828 O O . ARG A 1 101 ? 10.966 50.164 29.519 1.00 21.73 101 ARG A O 1
ATOM 836 N N . GLN A 1 102 ? 11.686 48.352 30.638 1.00 23.19 102 GLN A N 1
ATOM 837 C CA . GLN A 1 102 ? 12.141 49.125 31.783 1.00 27.14 102 GLN A CA 1
ATOM 838 C C . GLN A 1 102 ? 13.355 49.971 31.398 1.00 25.94 102 GLN A C 1
ATOM 839 O O . GLN A 1 102 ? 13.445 51.144 31.765 1.00 25.52 102 GLN A O 1
ATOM 845 N N . VAL A 1 103 ? 14.282 49.380 30.650 1.00 23.41 103 VAL A N 1
ATOM 846 C CA . VAL A 1 103 ? 15.470 50.104 30.218 1.00 23.55 103 VAL A CA 1
ATOM 847 C C . VAL A 1 103 ? 15.083 51.226 29.261 1.00 23.83 103 VAL A C 1
ATOM 848 O O . VAL A 1 103 ? 15.659 52.314 29.310 1.00 24.41 103 VAL A O 1
ATOM 852 N N . LEU A 1 104 ? 14.104 50.973 28.396 1.00 22.12 104 LEU A N 1
ATOM 853 C CA . LEU A 1 104 ? 13.656 52.003 27.467 1.00 21.84 104 LEU A CA 1
ATOM 854 C C . LEU A 1 104 ? 13.149 53.237 28.220 1.00 22.62 104 LEU A C 1
ATOM 855 O O . LEU A 1 104 ? 13.423 54.372 27.820 1.00 22.21 104 LEU A O 1
ATOM 860 N N . LEU A 1 105 ? 12.404 53.018 29.302 1.00 23.77 105 LEU A N 1
ATOM 861 C CA . LEU A 1 105 ? 11.876 54.131 30.092 1.00 24.22 105 LEU A CA 1
ATOM 862 C C . LEU A 1 105 ? 13.017 55.005 30.599 1.00 23.51 105 LEU A C 1
ATOM 863 O O . LEU A 1 105 ? 12.943 56.233 30.556 1.00 24.13 105 LEU A O 1
ATOM 868 N N . GLU A 1 106 ? 14.076 54.359 31.071 1.00 24.91 106 GLU A N 1
ATOM 869 C CA . GLU A 1 106 ? 15.243 55.064 31.585 1.00 26.20 106 GLU A CA 1
ATOM 870 C C . GLU A 1 106 ? 15.999 55.774 30.464 1.00 25.96 106 GLU A C 1
ATOM 871 O O . GLU A 1 106 ? 16.366 56.940 30.603 1.00 26.52 106 GLU A O 1
ATOM 877 N N . ALA A 1 107 ? 16.234 55.075 29.354 1.00 23.99 107 ALA A N 1
ATOM 878 C CA . ALA A 1 107 ? 16.950 55.672 28.225 1.00 23.01 107 ALA A CA 1
ATOM 879 C C . ALA A 1 107 ? 16.174 56.877 27.686 1.00 23.73 107 ALA A C 1
ATOM 880 O O . ALA A 1 107 ? 16.766 57.902 27.336 1.00 23.31 107 ALA A O 1
ATOM 882 N N . ASN A 1 108 ? 14.850 56.746 27.619 1.00 23.02 108 ASN A N 1
ATOM 883 C CA . ASN A 1 108 ? 13.994 57.829 27.144 1.00 24.19 108 ASN A CA 1
ATOM 884 C C . ASN A 1 108 ? 14.167 59.046 28.046 1.00 24.13 108 ASN A C 1
ATOM 885 O O . ASN A 1 108 ? 14.282 60.173 27.567 1.00 23.01 108 ASN A O 1
ATOM 890 N N . GLU A 1 109 ? 14.184 58.810 29.354 1.00 24.63 109 GLU A N 1
ATOM 891 C CA . GLU A 1 109 ? 14.351 59.891 30.320 1.00 27.47 109 GLU A CA 1
ATOM 892 C C . GLU A 1 109 ? 15.692 60.598 30.119 1.00 25.47 109 GLU A C 1
ATOM 893 O O . GLU A 1 109 ? 15.761 61.827 30.129 1.00 26.38 109 GLU A O 1
ATOM 899 N N . VAL A 1 110 ? 16.754 59.812 29.956 1.00 24.84 110 VAL A N 1
ATOM 900 C CA . VAL A 1 110 ? 18.094 60.354 29.752 1.00 22.52 110 VAL A CA 1
ATOM 901 C C . VAL A 1 110 ? 18.161 61.233 28.500 1.00 23.79 110 VAL A C 1
ATOM 902 O O . VAL A 1 110 ? 18.638 62.366 28.556 1.00 21.67 110 VAL A O 1
ATOM 906 N N . LEU A 1 111 ? 17.681 60.711 27.374 1.00 22.66 111 LEU A N 1
ATOM 907 C CA . LEU A 1 111 ? 17.715 61.462 26.122 1.00 24.14 111 LEU A CA 1
ATOM 908 C C . LEU A 1 111 ? 16.793 62.676 26.104 1.00 25.45 111 LEU A C 1
ATOM 909 O O . LEU A 1 111 ? 17.168 63.737 25.596 1.00 25.09 111 LEU A O 1
ATOM 914 N N . ARG A 1 112 ? 15.592 62.516 26.655 1.00 25.66 112 ARG A N 1
ATOM 915 C CA . ARG A 1 112 ? 14.604 63.593 26.700 1.00 26.19 112 ARG A CA 1
ATOM 916 C C . ARG A 1 112 ? 15.116 64.793 27.504 1.00 26.38 112 ARG A C 1
ATOM 917 O O . ARG A 1 112 ? 14.981 65.945 27.078 1.00 24.36 112 ARG A O 1
ATOM 925 N N . ASN A 1 113 ? 15.687 64.521 28.674 1.00 24.55 113 ASN A N 1
ATOM 926 C CA . ASN A 1 113 ? 16.214 65.587 29.524 1.00 27.33 113 ASN A CA 1
ATOM 927 C C . ASN A 1 113 ? 17.419 66.252 28.868 1.00 27.62 113 ASN A C 1
ATOM 928 O O . ASN A 1 113 ? 17.562 67.475 28.912 1.00 27.72 113 ASN A O 1
ATOM 933 N N . LEU A 1 114 ? 18.277 65.441 28.257 1.00 27.90 114 LEU A N 1
ATOM 934 C CA . LEU A 1 114 ? 19.465 65.949 27.584 1.00 28.79 114 LEU A CA 1
ATOM 935 C C . LEU A 1 114 ? 19.062 66.909 26.470 1.00 29.08 114 LEU A C 1
ATOM 936 O O . LEU A 1 114 ? 19.583 68.014 26.376 1.00 28.19 114 LEU A O 1
ATOM 941 N N . VAL A 1 115 ? 18.127 66.489 25.625 1.00 27.38 115 VAL A N 1
ATOM 942 C CA . VAL A 1 115 ? 17.682 67.341 24.526 1.00 28.62 115 VAL A CA 1
ATOM 943 C C . VAL A 1 115 ? 16.951 68.567 25.052 1.00 29.85 115 VAL A C 1
ATOM 944 O O . VAL A 1 115 ? 17.136 69.684 24.560 1.00 28.45 115 VAL A O 1
ATOM 948 N N . ASN A 1 116 ? 16.111 68.357 26.053 1.00 30.24 116 ASN A N 1
ATOM 949 C CA . ASN A 1 116 ? 15.385 69.470 26.641 1.00 34.95 116 ASN A CA 1
ATOM 950 C C . ASN A 1 116 ? 16.369 70.493 27.194 1.00 35.40 116 ASN A C 1
ATOM 951 O O . ASN A 1 116 ? 16.192 71.692 27.014 1.00 35.24 116 ASN A O 1
ATOM 956 N N . GLU A 1 117 ? 17.405 70.010 27.873 1.00 36.54 117 GLU A N 1
ATOM 957 C CA . GLU A 1 117 ? 18.405 70.913 28.464 1.00 39.96 117 GLU A CA 1
ATOM 958 C C . GLU A 1 117 ? 19.092 71.746 27.398 1.00 40.34 117 GLU A C 1
ATOM 959 O O . GLU A 1 117 ? 19.236 72.955 27.509 1.00 39.17 117 GLU A O 1
ATOM 965 N N . MET A 1 118 ? 19.496 71.073 26.340 1.00 39.79 118 MET A N 1
ATOM 966 C CA . MET A 1 118 ? 20.205 71.734 25.278 1.00 40.21 118 MET A CA 1
ATOM 967 C C . MET A 1 118 ? 19.391 72.697 24.457 1.00 39.38 118 MET A C 1
ATOM 968 O O . MET A 1 118 ? 19.876 73.785 24.149 1.00 37.92 118 MET A O 1
ATOM 973 N N . LEU A 1 119 ? 18.160 72.319 24.123 1.00 37.29 119 LEU A N 1
ATOM 974 C CA . LEU A 1 119 ? 17.308 73.135 23.264 1.00 36.41 119 LEU A CA 1
ATOM 975 C C . LEU A 1 119 ? 16.218 73.854 24.028 1.00 36.46 119 LEU A C 1
ATOM 976 O O . LEU A 1 119 ? 15.140 74.126 23.495 1.00 35.54 119 LEU A O 1
ATOM 981 N N . SER A 1 120 ? 16.514 74.179 25.277 1.00 37.62 120 SER A N 1
ATOM 982 C CA . SER A 1 120 ? 15.556 74.843 26.139 1.00 40.03 120 SER A CA 1
ATOM 983 C C . SER A 1 120 ? 14.937 76.113 25.564 1.00 41.57 120 SER A C 1
ATOM 984 O O . SER A 1 120 ? 13.740 76.344 25.727 1.00 42.52 120 SER A O 1
ATOM 987 N N . ASP A 1 121 ? 15.741 76.933 24.896 1.00 42.44 121 ASP A N 1
ATOM 988 C CA . ASP A 1 121 ? 15.231 78.187 24.348 1.00 45.37 121 ASP A CA 1
ATOM 989 C C . ASP A 1 121 ? 14.839 78.162 22.871 1.00 45.44 121 ASP A C 1
ATOM 990 O O . ASP A 1 121 ? 14.706 79.215 22.242 1.00 45.67 121 ASP A O 1
ATOM 995 N N . VAL A 1 122 ? 14.651 76.969 22.316 1.00 44.17 122 VAL A N 1
ATOM 996 C CA . VAL A 1 122 ? 14.268 76.845 20.913 1.00 43.72 122 VAL A CA 1
ATOM 997 C C . VAL A 1 122 ? 12.750 76.871 20.772 1.00 43.27 122 VAL A C 1
ATOM 998 O O . VAL A 1 122 ? 12.054 76.032 21.339 1.00 42.07 122 VAL A O 1
ATOM 1002 N N . GLU A 1 123 ? 12.245 77.837 20.011 1.00 43.74 123 GLU A N 1
ATOM 1003 C CA . GLU A 1 123 ? 10.806 77.973 19.802 1.00 45.63 123 GLU A CA 1
ATOM 1004 C C . GLU A 1 123 ? 10.385 77.441 18.433 1.00 44.15 123 GLU A C 1
ATOM 1005 O O . GLU A 1 123 ? 11.225 77.093 17.602 1.00 42.58 123 GLU A O 1
ATOM 1011 N N . ASN A 1 124 ? 9.077 77.392 18.202 1.00 43.91 124 ASN A N 1
ATOM 1012 C CA . ASN A 1 124 ? 8.528 76.907 16.935 1.00 43.46 124 ASN A CA 1
ATOM 1013 C C . ASN A 1 124 ? 8.957 75.467 16.671 1.00 41.37 124 ASN A C 1
ATOM 1014 O O . ASN A 1 124 ? 9.302 75.102 15.546 1.00 40.14 124 ASN A O 1
ATOM 1019 N N . VAL A 1 125 ? 8.925 74.648 17.716 1.00 39.01 125 VAL A N 1
ATOM 1020 C CA . VAL A 1 125 ? 9.314 73.247 17.597 1.00 37.49 125 VAL A CA 1
ATOM 1021 C C . VAL A 1 125 ? 8.359 72.461 16.698 1.00 37.59 125 VAL A C 1
ATOM 1022 O O . VAL A 1 125 ? 8.788 71.708 15.824 1.00 36.92 125 VAL A O 1
ATOM 1026 N N . GLU A 1 126 ? 7.062 72.644 16.925 1.00 38.48 126 GLU A N 1
ATOM 1027 C CA . GLU A 1 126 ? 6.040 71.945 16.153 1.00 39.40 126 GLU A CA 1
ATOM 1028 C C . GLU A 1 126 ? 6.203 72.169 14.651 1.00 39.69 126 GLU A C 1
ATOM 1029 O O . GLU A 1 126 ? 6.154 71.218 13.864 1.00 39.28 126 GLU A O 1
ATOM 1035 N N . GLU A 1 127 ? 6.392 73.423 14.251 1.00 39.48 127 GLU A N 1
ATOM 1036 C CA . GLU A 1 127 ? 6.571 73.744 12.840 1.00 39.72 127 GLU A CA 1
ATOM 1037 C C . GLU 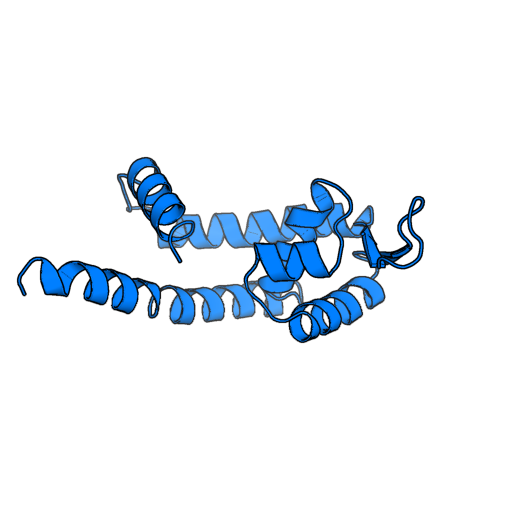A 1 127 ? 7.856 73.122 12.298 1.00 37.66 127 GLU A C 1
ATOM 1038 O O . GLU A 1 127 ? 7.886 72.637 11.168 1.00 35.79 127 GLU A O 1
ATOM 1044 N N . LEU A 1 128 ? 8.918 73.140 13.098 1.00 35.06 128 LEU A N 1
ATOM 1045 C CA . LEU A 1 128 ? 10.188 72.557 12.675 1.00 34.17 128 LEU A CA 1
ATOM 1046 C C . LEU A 1 128 ? 10.006 71.052 12.494 1.00 34.19 128 LEU A C 1
ATOM 1047 O O . LEU A 1 128 ? 10.568 70.454 11.573 1.00 32.86 128 LEU A O 1
ATOM 1052 N N . LEU A 1 129 ? 9.210 70.452 13.378 1.00 33.43 129 LEU A N 1
ATOM 1053 C CA . LEU A 1 129 ? 8.943 69.026 13.338 1.00 33.26 129 LEU A CA 1
ATOM 1054 C C . LEU A 1 129 ? 8.230 68.638 12.049 1.00 32.72 129 LEU A C 1
ATOM 1055 O O . LEU A 1 129 ? 8.587 67.635 11.415 1.00 32.22 129 LEU A O 1
ATOM 1060 N N . GLU A 1 130 ? 7.231 69.422 11.650 1.00 32.49 130 GLU A N 1
ATOM 1061 C CA . GLU A 1 130 ? 6.504 69.113 10.424 1.00 34.33 130 GLU A CA 1
ATOM 1062 C C . GLU A 1 130 ? 7.429 69.256 9.224 1.00 32.86 130 GLU A C 1
ATOM 1063 O O . GLU A 1 130 ? 7.428 68.416 8.334 1.00 33.57 130 GLU A O 1
ATOM 1069 N N . GLY A 1 131 ? 8.208 70.335 9.202 1.00 33.28 131 GLY A N 1
ATOM 1070 C CA . GLY A 1 131 ? 9.128 70.548 8.098 1.00 30.79 131 GLY A CA 1
ATOM 1071 C C . GLY A 1 131 ? 10.111 69.397 7.971 1.00 29.70 131 GLY A C 1
ATOM 1072 O O . GLY A 1 131 ? 10.327 68.861 6.882 1.00 28.81 131 GLY A O 1
ATOM 1073 N N . LEU A 1 132 ? 10.715 69.014 9.091 1.00 26.62 132 LEU A N 1
ATOM 1074 C CA . LEU A 1 132 ? 11.669 67.917 9.083 1.00 26.07 132 LEU A CA 1
ATOM 1075 C C . LEU A 1 132 ? 11.021 66.593 8.676 1.00 25.34 132 LEU A C 1
ATOM 1076 O O . LEU A 1 132 ? 11.619 65.819 7.931 1.00 22.98 132 LEU A O 1
ATOM 1081 N N . ASN A 1 133 ? 9.806 66.322 9.150 1.00 23.85 133 ASN A N 1
ATOM 1082 C CA . ASN A 1 133 ? 9.143 65.074 8.768 1.00 26.64 133 ASN A CA 1
ATOM 1083 C C . ASN A 1 133 ? 8.920 65.037 7.258 1.00 25.99 133 ASN A C 1
ATOM 1084 O O . ASN A 1 133 ? 9.143 64.016 6.613 1.00 25.87 133 ASN A O 1
ATOM 1089 N N . LYS A 1 134 ? 8.494 66.157 6.688 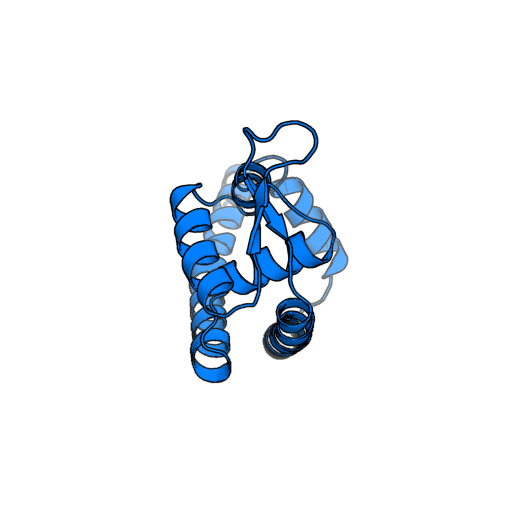1.00 28.48 134 LYS A N 1
ATOM 1090 C CA . LYS A 1 134 ? 8.271 66.195 5.250 1.00 30.17 134 LYS A CA 1
ATOM 1091 C C . LYS A 1 134 ? 9.590 65.954 4.514 1.00 30.48 134 LYS A C 1
ATOM 1092 O O . LYS A 1 134 ? 9.651 65.164 3.569 1.00 30.03 134 LYS A O 1
ATOM 1098 N N . ILE A 1 135 ? 10.648 66.627 4.953 1.00 30.18 135 ILE A N 1
ATOM 1099 C CA . ILE A 1 135 ? 11.954 66.455 4.327 1.00 29.63 135 ILE A CA 1
ATOM 1100 C C . ILE A 1 135 ? 12.366 64.981 4.347 1.00 29.45 135 ILE A C 1
ATOM 1101 O O . ILE A 1 135 ? 12.799 64.432 3.328 1.00 26.59 135 ILE A O 1
ATOM 1106 N N . LEU A 1 136 ? 12.215 64.332 5.501 1.00 27.45 136 LEU A N 1
ATOM 1107 C CA . LEU A 1 136 ? 12.586 62.924 5.608 1.00 28.16 136 LEU A CA 1
ATOM 1108 C C . LEU A 1 136 ? 11.838 62.048 4.599 1.00 29.10 136 LEU A C 1
ATOM 1109 O O . LEU A 1 136 ? 12.427 61.157 3.984 1.00 27.97 136 LEU A O 1
ATOM 1114 N N A SER A 1 137 ? 10.544 62.304 4.427 0.50 29.82 137 SER A N 1
ATOM 1115 N N B SER A 1 137 ? 10.547 62.310 4.429 0.50 30.02 137 SER A N 1
ATOM 1116 C CA A SER A 1 137 ? 9.744 61.514 3.494 0.50 31.23 137 SER A CA 1
ATOM 1117 C CA B SER A 1 137 ? 9.739 61.534 3.496 0.50 31.67 137 SER A CA 1
ATOM 1118 C C A SER A 1 137 ? 10.233 61.674 2.056 0.50 32.88 137 SER A C 1
ATOM 1119 C C B SER A 1 137 ? 10.245 61.673 2.064 0.50 33.11 137 SER A C 1
ATOM 1120 O O A SER A 1 137 ? 10.136 60.746 1.253 0.50 33.67 137 SER A O 1
ATOM 1121 O O B SER A 1 137 ? 10.169 60.731 1.274 0.50 33.87 137 SER A O 1
ATOM 1126 N N . ARG A 1 138 ? 10.758 62.853 1.736 1.00 34.13 138 ARG A N 1
ATOM 1127 C CA . ARG A 1 138 ? 11.262 63.126 0.393 1.00 36.67 138 ARG A CA 1
ATOM 1128 C C . ARG A 1 138 ? 12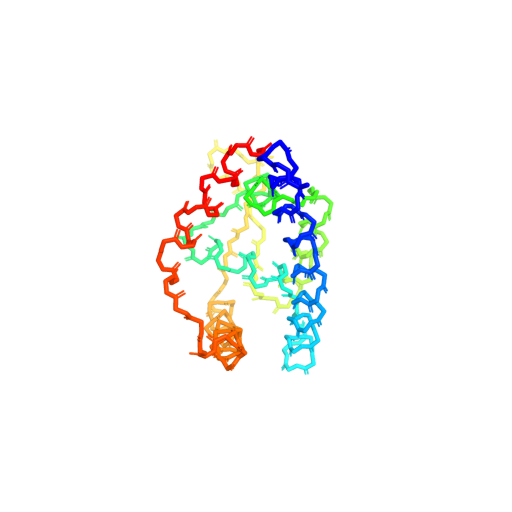.629 62.493 0.146 1.00 38.83 138 ARG A C 1
ATOM 1129 O O . ARG A 1 138 ? 12.990 62.206 -0.996 1.00 39.03 138 ARG A O 1
ATOM 1137 N N . ILE A 1 139 ? 13.377 62.267 1.222 1.00 41.11 139 ILE A N 1
ATOM 1138 C CA . ILE A 1 139 ? 14.702 61.657 1.135 1.00 43.77 139 ILE A CA 1
ATOM 1139 C C . ILE A 1 139 ? 14.598 60.231 0.599 1.00 44.39 139 ILE A C 1
ATOM 1140 O O . ILE A 1 139 ? 15.318 59.916 -0.372 1.00 45.22 139 ILE A O 1
ATOM 1145 N N . GLY A 1 140 ? 13.802 59.445 1.160 1.00 45.82 140 GLY A N 1
#

InterPro domains:
  IPR000835 MarR-type HTH domain [PF12802] (35-91)
  IPR000835 MarR-type HTH domain [PR00598] (68-83)
  IPR000835 MarR-type HTH domain [PR00598] (87-103)
  IPR000835 MarR-type HTH domain [PS50995] (1-137)
  IPR000835 MarR-type HTH domain [SM00347] (28-127)
  IPR036388 Winged helix-like DNA-binding domain superfamily [G3DSA:1.10.10.10] (1-144)
  IPR036390 Winged helix DNA-binding domain superfamily [SSF46785] (8-139)
  IPR039422 Transcription regulators MarR/SlyA-like [PTHR33164] (8-137)

CATH classification: 1.10.10.10

Nearest PDB structures (foldseek):
  3f3x-assembly1_A-2  TM=1.007E+00  e=1.653E-23  Saccharolobus solfataricus
  3gfl-assembly1_A-2  TM=8.986E-01  e=1.318E-13  Sulfurisphaera tokodaii
  3gfm-assembly1_A-2  TM=8.986E-01  e=1.594E-13  Sulfurisphaera tokodaii
  5h3r-assembly1_B  TM=8.072E-01  e=5.942E-08  Escherichia coli K-12
  3vod-assembly1_A  TM=8.182E-01  e=1.749E-07  Escherichia coli K-12